Protein AF-A0A950Y588-F1 (afdb_monomer)

pLDDT: mean 84.83, std 19.08, range [35.62, 98.56]

Nearest PDB structures (foldseek):
  8ekg-assembly6_F  TM=8.809E-01  e=8.446E-11  Piscinibacter sakaiensis
  6fat-assembly2_B  TM=8.366E-01  e=5.764E-11  Fusarium oxysporum
  6g21-assembly2_B  TM=8.722E-01  e=2.832E-10  Aspergillus oryzae RIB40
  3wmt-assembly1_A  TM=8.159E-01  e=9.496E-10  Aspergillus oryzae RIB40
  3wmt-assembly1_B  TM=8.417E-01  e=3.393E-09  Aspergillus oryzae RIB40

Solvent-accessible surface area (backbone atoms only — not comparable to full-atom values): 9053 Å² total; per-residue (Å²): 111,67,65,51,49,73,73,66,43,74,44,81,45,74,43,22,69,47,18,84,84,63,58,45,64,60,58,53,53,50,53,51,50,48,17,64,77,55,71,32,59,77,55,30,61,77,32,43,43,44,30,61,27,68,42,4,23,73,92,37,37,86,77,20,29,19,52,55,50,88,72,41,80,70,77,53,32,43,60,64,58,44,49,48,36,27,68,78,66,69,43,71,68,80,50,48,46,16,38,16,63,41,88,87,77,54,41,77,70,31,34,35,51,26,14,49,64,86,27,38,58,40,72,76,88,53,78,57,83,49,39,33,86,29,45,44,73,38,63,81,76,80,54,68,68,89,63,94,84,62,92,63,83,62,77,83,80,130

Secondary structure (DSSP, 8-state):
-HHHHHTT--EEEEEETT-SSS-HHHHHHHHHHHHHHHTSHHHHTTTEEEEEETT--SSS-SSS-BTT-TT-SS-TT-HHHHHHHHHHH----S-EEEEEE-TTT--EEEEEEEPBTT-EEEE-S-S-TTSGGGEEEE---SS----TT----PPPP-

Structure (mmCIF, N/CA/C/O backbone):
data_AF-A0A950Y588-F1
#
_entry.id   AF-A0A950Y588-F1
#
loop_
_atom_site.group_PDB
_atom_site.id
_atom_site.type_symbol
_atom_site.label_atom_id
_atom_site.label_alt_id
_atom_site.label_comp_id
_atom_site.label_asym_id
_atom_site.label_entity_id
_atom_site.label_seq_id
_atom_site.pdbx_PDB_ins_code
_atom_site.Cartn_x
_atom_site.Cartn_y
_atom_site.Cartn_z
_atom_site.occupancy
_atom_site.B_iso_or_equiv
_atom_site.auth_seq_id
_atom_site.auth_comp_id
_atom_site.auth_asym_id
_atom_site.auth_atom_id
_atom_site.pdbx_PDB_model_num
ATOM 1 N N . MET A 1 1 ? -4.310 3.715 18.745 1.00 94.12 1 MET A N 1
ATOM 2 C CA . MET A 1 1 ? -4.904 4.195 17.473 1.00 94.12 1 MET A CA 1
ATOM 3 C C . MET A 1 1 ? -6.307 4.803 17.622 1.00 94.12 1 MET A C 1
ATOM 5 O O . MET A 1 1 ? -6.783 5.400 16.664 1.00 94.12 1 MET A O 1
ATOM 9 N N . SER A 1 2 ? -6.963 4.733 18.794 1.00 96.62 2 SER A N 1
ATOM 10 C CA . SER A 1 2 ? -8.309 5.305 18.993 1.00 96.62 2 SER A CA 1
ATOM 11 C C . SER A 1 2 ? -8.383 6.821 18.812 1.00 96.62 2 SER A C 1
ATOM 13 O O . SER A 1 2 ? -9.265 7.279 18.095 1.00 96.62 2 SER A O 1
ATOM 15 N N . GLN A 1 3 ? -7.446 7.584 19.391 1.00 98.06 3 GLN A N 1
ATOM 16 C CA . GLN A 1 3 ? -7.399 9.045 19.226 1.00 98.06 3 GLN A CA 1
ATOM 17 C C . GLN A 1 3 ? -7.137 9.438 17.766 1.00 98.06 3 GLN A C 1
ATOM 19 O O . GLN A 1 3 ? -7.900 10.209 17.201 1.00 98.06 3 GLN A O 1
ATOM 24 N N . PHE A 1 4 ? -6.139 8.825 17.116 1.00 98.31 4 PHE A N 1
ATOM 25 C CA . PHE A 1 4 ? -5.854 9.047 15.691 1.00 98.31 4 PHE A CA 1
ATOM 26 C C . PHE A 1 4 ? -7.094 8.844 14.806 1.00 98.31 4 PHE A C 1
ATOM 28 O O . PHE A 1 4 ? -7.438 9.716 14.012 1.00 98.31 4 PHE A O 1
ATOM 35 N N . ARG A 1 5 ? -7.824 7.734 15.003 1.00 97.06 5 ARG A N 1
ATOM 36 C CA . ARG A 1 5 ? -9.106 7.493 14.323 1.00 97.06 5 ARG A CA 1
ATOM 37 C C . ARG A 1 5 ? -10.155 8.553 14.682 1.00 97.06 5 ARG A C 1
ATOM 39 O O . ARG A 1 5 ? -10.881 8.996 13.799 1.00 97.06 5 ARG A O 1
ATOM 46 N N . GLY A 1 6 ? -10.258 8.924 15.960 1.00 97.44 6 GLY A N 1
ATOM 47 C CA . GLY A 1 6 ? -11.211 9.917 16.471 1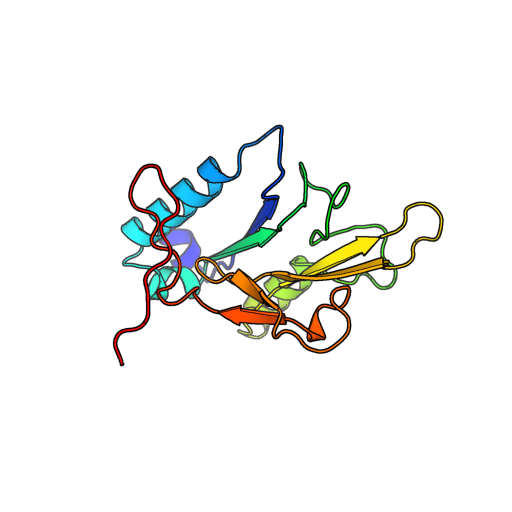.00 97.44 6 GLY A CA 1
ATOM 48 C C . GLY A 1 6 ? -11.025 11.310 15.866 1.00 97.44 6 GLY A C 1
ATOM 49 O O . GLY A 1 6 ? -12.010 11.992 15.616 1.00 97.44 6 GLY A O 1
ATOM 50 N N . HIS A 1 7 ? -9.789 11.680 15.528 1.00 98.12 7 HIS A N 1
ATOM 51 C CA . HIS A 1 7 ? -9.461 12.914 14.806 1.00 98.12 7 HIS A CA 1
ATOM 52 C C . HIS A 1 7 ? -9.565 12.783 13.276 1.00 98.12 7 HIS A C 1
ATOM 54 O O . HIS A 1 7 ? -9.104 13.654 12.547 1.00 98.12 7 HIS A O 1
ATOM 60 N N . GLY A 1 8 ? -10.146 11.693 12.763 1.00 97.00 8 GLY A N 1
ATOM 61 C CA . GLY A 1 8 ? -10.323 11.477 11.325 1.00 97.00 8 GLY A CA 1
ATOM 62 C C . GLY A 1 8 ? -9.063 11.022 10.581 1.00 97.00 8 GLY A C 1
ATOM 63 O O . GLY A 1 8 ? -9.113 10.881 9.359 1.00 97.00 8 GLY A O 1
ATOM 64 N N . GLY A 1 9 ? -7.967 10.737 11.290 1.00 98.12 9 GLY A N 1
ATOM 65 C CA . GLY A 1 9 ? -6.687 10.352 10.700 1.00 98.12 9 GLY A CA 1
ATOM 66 C C . GLY A 1 9 ? -6.786 9.102 9.827 1.00 98.12 9 GLY A C 1
ATOM 67 O O . GLY A 1 9 ? -7.483 8.145 10.176 1.00 98.12 9 GLY A O 1
ATOM 68 N N . LYS A 1 10 ? -6.076 9.114 8.692 1.00 98.38 10 LYS A N 1
ATOM 69 C CA . LYS A 1 10 ? -5.954 8.000 7.741 1.00 98.38 10 LYS A CA 1
ATOM 70 C C . LYS A 1 10 ? -4.492 7.608 7.587 1.00 98.38 10 LYS A C 1
ATOM 72 O O . LYS A 1 10 ? -3.636 8.480 7.484 1.00 98.38 10 LYS A O 1
ATOM 77 N N . ILE A 1 11 ? -4.204 6.310 7.576 1.00 97.88 11 ILE A N 1
ATOM 78 C CA . ILE A 1 11 ? -2.847 5.795 7.399 1.00 97.88 11 ILE A CA 1
ATOM 79 C C . ILE A 1 11 ? -2.823 4.633 6.407 1.00 97.88 11 ILE A C 1
ATOM 81 O O . ILE A 1 11 ? -3.575 3.662 6.519 1.00 97.88 11 ILE A O 1
ATOM 85 N N . ILE A 1 12 ? -1.915 4.738 5.443 1.00 97.38 12 ILE A N 1
ATOM 86 C CA . ILE A 1 12 ? -1.487 3.634 4.592 1.00 97.38 12 ILE A CA 1
ATOM 87 C C . ILE A 1 12 ? -0.140 3.165 5.127 1.00 97.38 12 ILE A C 1
ATOM 89 O O . ILE A 1 12 ? 0.793 3.952 5.260 1.00 97.38 12 ILE A O 1
ATOM 93 N N . ILE A 1 13 ? -0.052 1.880 5.445 1.00 96.94 13 ILE A N 1
ATOM 94 C CA . ILE A 1 13 ? 1.188 1.206 5.815 1.00 96.94 13 ILE A CA 1
ATOM 95 C C . ILE A 1 13 ? 1.537 0.298 4.646 1.00 96.94 13 ILE A C 1
ATOM 97 O O . ILE A 1 13 ? 0.681 -0.458 4.189 1.00 96.94 13 ILE A O 1
ATOM 101 N N . TRP A 1 14 ? 2.778 0.328 4.176 1.00 95.31 14 TRP A N 1
ATOM 102 C CA . TRP A 1 14 ? 3.263 -0.683 3.247 1.00 95.31 14 TRP A CA 1
ATOM 103 C C . TRP A 1 14 ? 4.589 -1.267 3.724 1.00 95.31 14 TRP A C 1
ATOM 105 O O . TRP A 1 14 ? 5.312 -0.623 4.481 1.00 95.31 14 TRP A O 1
ATOM 115 N N . HIS A 1 15 ? 4.873 -2.508 3.336 1.00 95.6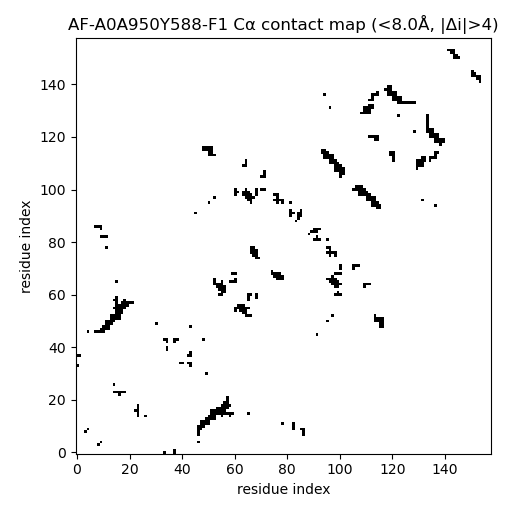2 15 HIS A N 1
ATOM 116 C CA . HIS A 1 15 ? 6.135 -3.169 3.665 1.00 95.62 15 HIS A CA 1
ATOM 117 C C . HIS A 1 15 ? 6.541 -4.138 2.550 1.00 95.62 15 HIS A C 1
ATOM 119 O O . HIS A 1 15 ? 5.699 -4.877 2.028 1.00 95.62 15 HIS A O 1
ATOM 125 N N . GLY A 1 16 ? 7.825 -4.144 2.191 1.00 94.56 16 GLY A N 1
ATOM 126 C CA . GLY A 1 16 ? 8.402 -5.120 1.269 1.00 94.56 16 GLY A CA 1
ATOM 127 C C . GLY A 1 16 ? 8.499 -6.521 1.875 1.00 94.56 16 GLY A C 1
ATOM 128 O O . GLY A 1 16 ? 9.037 -6.715 2.959 1.00 94.56 16 GLY A O 1
ATOM 129 N N . LEU A 1 17 ? 7.990 -7.538 1.181 1.00 94.06 17 LEU A N 1
ATOM 130 C CA . LEU A 1 17 ? 8.083 -8.922 1.663 1.00 94.06 17 LEU A CA 1
ATOM 131 C C . LEU A 1 17 ? 9.490 -9.518 1.530 1.00 94.06 17 LEU A C 1
ATOM 133 O O . LEU A 1 17 ? 9.753 -10.559 2.124 1.00 94.06 17 LEU A O 1
ATOM 137 N N . ALA A 1 18 ? 10.368 -8.874 0.760 1.00 93.25 18 ALA A N 1
ATOM 138 C CA . ALA A 1 18 ? 11.774 -9.235 0.627 1.00 93.25 18 ALA A CA 1
ATOM 139 C C . ALA A 1 18 ? 12.694 -8.266 1.393 1.00 93.25 18 ALA A C 1
ATOM 141 O O . ALA A 1 18 ? 13.886 -8.212 1.096 1.00 93.25 18 ALA A O 1
ATOM 142 N N . ASP A 1 19 ? 12.160 -7.486 2.345 1.00 93.75 19 ASP A N 1
ATOM 143 C CA . ASP A 1 19 ? 12.977 -6.632 3.210 1.00 93.75 19 ASP A CA 1
ATOM 144 C C . ASP A 1 19 ? 13.898 -7.498 4.080 1.00 93.75 19 ASP A C 1
ATOM 146 O O . ASP A 1 19 ? 13.464 -8.294 4.917 1.00 93.75 19 ASP A O 1
ATOM 150 N N . GLN A 1 20 ? 15.191 -7.352 3.818 1.00 92.69 20 GLN A N 1
ATOM 151 C CA . GLN A 1 20 ? 16.274 -8.086 4.448 1.00 92.69 20 GLN A CA 1
ATOM 152 C C . GLN A 1 20 ? 16.833 -7.396 5.701 1.00 92.69 20 GLN A C 1
ATOM 154 O O . GLN A 1 20 ? 17.644 -7.998 6.400 1.00 92.69 20 GLN A O 1
ATOM 159 N N . LEU A 1 21 ? 16.444 -6.144 5.967 1.00 94.06 21 LEU A N 1
ATOM 160 C CA . LEU A 1 21 ? 16.934 -5.334 7.087 1.00 94.06 21 LEU A CA 1
ATOM 161 C C . LEU A 1 21 ? 15.890 -5.215 8.199 1.00 94.06 21 LEU A C 1
ATOM 163 O O . LEU A 1 21 ? 16.214 -5.374 9.374 1.00 94.06 21 LEU A O 1
ATOM 167 N N . ILE A 1 22 ? 14.633 -4.956 7.836 1.00 95.38 22 ILE A N 1
ATOM 168 C CA . ILE A 1 22 ? 13.501 -4.885 8.759 1.00 95.38 22 ILE A CA 1
ATOM 169 C C . ILE A 1 22 ? 12.495 -5.943 8.334 1.00 95.38 22 ILE A C 1
ATOM 171 O O . ILE A 1 22 ? 11.797 -5.791 7.343 1.00 95.38 22 ILE A O 1
ATOM 175 N N . PHE A 1 23 ? 12.395 -7.038 9.085 1.00 95.62 23 PHE A N 1
ATOM 176 C CA . PHE A 1 23 ? 11.547 -8.138 8.638 1.00 95.62 23 PHE A CA 1
ATOM 177 C C . PHE A 1 23 ? 10.048 -7.777 8.663 1.00 95.62 23 PHE A C 1
ATOM 179 O O . PHE A 1 23 ? 9.530 -7.312 9.690 1.00 95.62 23 PHE A O 1
ATOM 186 N N . PRO A 1 24 ? 9.294 -8.095 7.590 1.00 96.31 24 PRO A N 1
ATOM 187 C CA . PRO A 1 24 ? 7.898 -7.681 7.423 1.00 96.31 24 PRO A CA 1
ATOM 188 C C . PRO A 1 24 ? 6.956 -8.265 8.485 1.00 96.31 24 PRO A C 1
ATOM 190 O O . PRO A 1 24 ? 5.900 -7.692 8.769 1.00 96.31 24 PRO A O 1
ATOM 193 N N . GLN A 1 25 ? 7.340 -9.377 9.127 1.00 97.31 25 GLN A N 1
ATOM 194 C CA . GLN A 1 25 ? 6.553 -9.998 10.193 1.00 97.31 25 GLN A CA 1
ATOM 195 C C . GLN A 1 25 ? 6.305 -9.036 11.366 1.00 97.31 25 GLN A C 1
ATOM 197 O O . GLN A 1 25 ? 5.239 -9.084 11.979 1.00 97.31 25 GLN A O 1
ATOM 202 N N . GLY A 1 26 ? 7.238 -8.120 11.651 1.00 98.12 26 GLY A N 1
ATOM 203 C CA . GLY A 1 26 ? 7.056 -7.091 12.677 1.00 98.12 26 GLY A CA 1
ATOM 204 C C . GLY A 1 26 ? 5.877 -6.165 12.367 1.00 98.12 26 GLY A C 1
ATOM 205 O O . GLY A 1 26 ? 5.016 -5.945 13.224 1.00 98.12 26 GLY A O 1
ATOM 206 N N . THR A 1 27 ? 5.786 -5.684 11.124 1.00 98.25 27 THR A N 1
ATOM 207 C CA . THR A 1 27 ? 4.681 -4.832 10.659 1.00 98.25 27 THR A CA 1
ATOM 208 C C . THR A 1 27 ? 3.360 -5.591 10.588 1.00 98.25 27 THR A C 1
ATOM 210 O O . THR A 1 27 ? 2.336 -5.055 11.014 1.00 98.25 27 THR A O 1
ATOM 213 N N . ILE A 1 28 ? 3.370 -6.847 10.129 1.00 98.25 28 ILE A N 1
ATOM 214 C CA . ILE A 1 28 ? 2.173 -7.705 10.114 1.00 98.25 28 ILE A CA 1
ATOM 215 C C . ILE A 1 28 ? 1.644 -7.893 11.541 1.00 98.25 28 ILE A C 1
ATOM 217 O O . ILE A 1 28 ? 0.470 -7.625 11.804 1.00 98.25 28 ILE A O 1
ATOM 221 N N . ASN A 1 29 ? 2.515 -8.262 12.483 1.00 98.44 29 ASN A N 1
ATOM 222 C CA . ASN A 1 29 ? 2.152 -8.447 13.888 1.00 98.44 29 ASN A CA 1
ATOM 223 C C . ASN A 1 29 ? 1.634 -7.145 14.518 1.00 98.44 29 ASN A C 1
ATOM 225 O O . ASN A 1 29 ? 0.663 -7.163 15.274 1.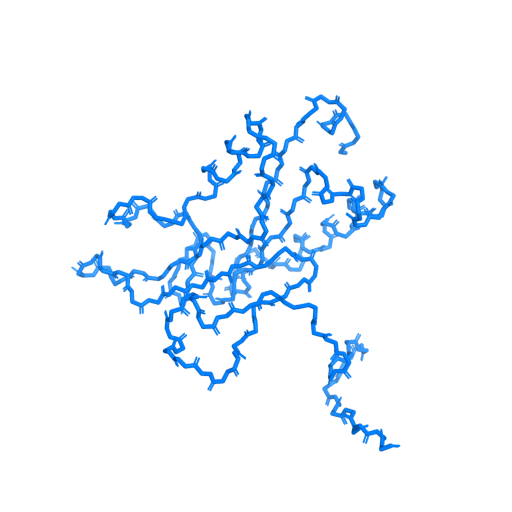00 98.44 29 ASN A O 1
ATOM 229 N N . TYR A 1 30 ? 2.254 -6.002 14.210 1.00 98.44 30 TYR A N 1
ATOM 230 C CA . TYR A 1 30 ? 1.765 -4.698 14.657 1.00 98.44 30 TYR A CA 1
ATOM 231 C C . TYR A 1 30 ? 0.347 -4.425 14.147 1.00 98.44 30 TYR A C 1
ATOM 233 O O . TYR A 1 30 ? -0.536 -4.094 14.940 1.00 98.44 30 TYR A O 1
ATOM 241 N N . TYR A 1 31 ? 0.102 -4.613 12.849 1.00 98.50 31 TYR A N 1
ATOM 242 C CA . TYR A 1 31 ? -1.205 -4.362 12.251 1.00 98.50 31 TYR A CA 1
ATOM 243 C C . TYR A 1 31 ? -2.287 -5.288 12.825 1.00 98.50 31 TYR A C 1
ATOM 245 O O . TYR A 1 31 ? -3.381 -4.827 13.147 1.00 98.50 31 TYR A O 1
ATOM 253 N N . GLN A 1 32 ? -1.972 -6.565 13.057 1.00 98.25 32 GLN A N 1
ATOM 254 C CA . GLN A 1 32 ? -2.871 -7.508 13.731 1.00 98.25 32 GLN A CA 1
ATOM 255 C C . GLN A 1 32 ? -3.198 -7.078 15.170 1.00 98.25 32 GLN A C 1
ATOM 257 O O . GLN A 1 32 ? -4.361 -7.120 15.572 1.00 98.25 32 GLN A O 1
ATOM 262 N N . ARG A 1 33 ? -2.214 -6.588 15.939 1.00 98.56 33 ARG A N 1
ATOM 263 C CA . ARG A 1 33 ? -2.460 -6.030 17.283 1.00 98.56 33 ARG A CA 1
ATOM 264 C C . ARG A 1 33 ? -3.341 -4.782 17.236 1.00 98.56 33 ARG A C 1
ATOM 266 O O . ARG A 1 33 ? -4.216 -4.630 18.084 1.00 98.56 33 ARG A O 1
ATOM 273 N N . VAL A 1 34 ? -3.162 -3.914 16.237 1.00 98.31 34 VAL A N 1
ATOM 274 C CA . VAL A 1 34 ? -4.059 -2.768 16.017 1.00 98.31 34 VAL A CA 1
ATOM 275 C C . VAL A 1 34 ? -5.476 -3.249 15.708 1.00 98.31 34 VAL A C 1
ATOM 277 O O . VAL A 1 34 ? -6.416 -2.732 16.299 1.00 98.31 34 VAL A O 1
ATOM 280 N N . GLN A 1 35 ? -5.656 -4.256 14.848 1.00 98.38 35 GLN A N 1
ATOM 281 C CA . GLN A 1 35 ? -6.974 -4.853 14.604 1.00 98.38 35 GLN A CA 1
ATOM 282 C C . GLN A 1 35 ? -7.616 -5.375 15.889 1.00 98.38 35 GLN A C 1
ATOM 284 O O . GLN A 1 35 ? -8.758 -5.017 16.171 1.00 98.38 35 GLN A O 1
ATOM 289 N N . ALA A 1 36 ? -6.887 -6.149 16.694 1.00 98.19 36 ALA A N 1
ATOM 290 C CA . ALA A 1 36 ? -7.394 -6.660 17.965 1.00 98.19 36 ALA A CA 1
ATOM 291 C C . ALA A 1 36 ? -7.831 -5.520 18.905 1.00 98.19 36 ALA A C 1
ATOM 293 O O . ALA A 1 36 ? -8.950 -5.532 19.411 1.00 98.19 36 ALA A O 1
ATOM 294 N N . ALA A 1 37 ? -7.000 -4.485 19.059 1.00 98.12 37 ALA A N 1
ATOM 295 C CA . ALA A 1 37 ? -7.285 -3.346 19.934 1.00 98.12 37 ALA A CA 1
ATOM 296 C C . ALA A 1 37 ? -8.418 -2.430 19.428 1.00 98.12 37 ALA A C 1
ATOM 298 O O . ALA A 1 37 ? -9.057 -1.740 20.220 1.00 98.12 37 ALA A O 1
ATOM 299 N N . MET A 1 38 ? -8.672 -2.394 18.117 1.00 97.94 38 MET A N 1
ATOM 300 C CA . MET A 1 38 ? -9.654 -1.493 17.498 1.00 97.94 38 MET A CA 1
ATOM 301 C C . MET A 1 38 ? -11.013 -2.153 17.224 1.00 97.94 38 MET A C 1
ATOM 303 O O . MET A 1 38 ? -11.920 -1.491 16.712 1.00 97.94 38 MET A O 1
ATOM 307 N N . GLY A 1 39 ? -11.185 -3.425 17.595 1.00 96.81 39 GLY A N 1
ATOM 308 C CA . GLY A 1 39 ? -12.433 -4.173 17.416 1.00 96.81 39 GLY A CA 1
ATOM 309 C C . GLY A 1 39 ? -12.561 -4.851 16.051 1.00 96.81 39 GLY A C 1
ATOM 310 O O . GLY A 1 39 ? -13.660 -4.921 15.504 1.00 96.81 39 GLY A O 1
ATOM 311 N N . GLY A 1 40 ? -11.445 -5.329 15.503 1.00 97.25 40 GLY A N 1
ATOM 312 C CA . GLY A 1 40 ? -11.374 -6.154 14.300 1.00 97.25 40 GLY A CA 1
ATOM 313 C C . GLY A 1 40 ? -11.061 -5.393 13.012 1.00 97.25 40 GLY A C 1
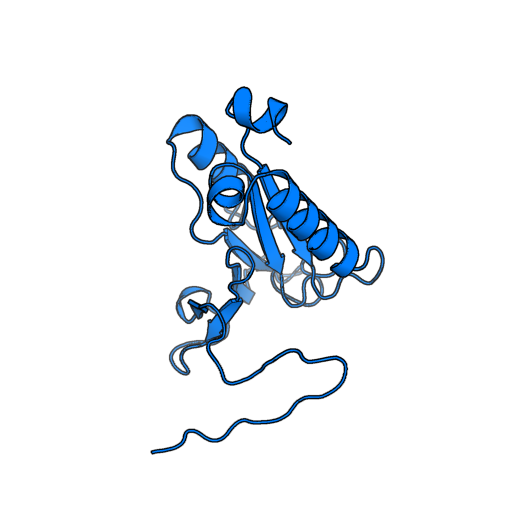ATOM 314 O O . GLY A 1 40 ? -11.036 -4.161 12.963 1.00 97.25 40 GLY A O 1
ATOM 315 N N . LEU A 1 41 ? -10.842 -6.166 11.943 1.00 94.88 41 LEU A N 1
ATOM 316 C CA . LEU A 1 41 ? -10.430 -5.671 10.627 1.00 94.88 41 LEU A CA 1
ATOM 317 C C . LEU A 1 41 ? -11.366 -4.589 10.079 1.00 94.88 41 LEU A C 1
ATOM 319 O O . LEU A 1 41 ? -10.894 -3.532 9.689 1.00 94.88 41 LEU A O 1
ATOM 323 N N . ALA A 1 42 ? -12.686 -4.792 10.140 1.00 94.56 42 ALA A N 1
ATOM 324 C CA . ALA A 1 42 ? -13.655 -3.830 9.605 1.00 94.56 42 ALA A CA 1
ATOM 325 C C . ALA A 1 42 ? -13.531 -2.432 10.243 1.00 94.56 42 ALA A C 1
ATOM 327 O O . ALA A 1 42 ? -13.638 -1.414 9.558 1.00 94.56 42 ALA A O 1
ATOM 328 N N . ARG A 1 43 ? -13.267 -2.362 11.556 1.00 96.19 43 ARG A N 1
ATOM 329 C CA . ARG A 1 43 ? -13.048 -1.084 12.248 1.00 96.19 43 ARG A CA 1
ATOM 330 C C . ARG A 1 43 ? -11.694 -0.481 11.906 1.00 96.19 43 ARG A C 1
ATOM 332 O O . ARG A 1 43 ? -11.609 0.739 11.769 1.00 96.19 43 ARG A O 1
ATOM 339 N N . THR A 1 44 ? -10.660 -1.300 11.759 1.00 97.75 44 THR A N 1
ATOM 340 C CA . THR A 1 44 ? -9.320 -0.840 11.381 1.00 97.75 44 THR A CA 1
ATOM 341 C C . THR A 1 44 ? -9.268 -0.334 9.943 1.00 97.75 44 THR A C 1
ATOM 343 O O . THR A 1 44 ? -8.802 0.780 9.729 1.00 97.75 44 THR A O 1
ATOM 346 N N . ASP A 1 45 ? -9.862 -1.045 8.984 1.00 95.94 45 ASP A N 1
ATOM 347 C CA . ASP A 1 45 ? -9.867 -0.706 7.549 1.00 95.94 45 ASP A CA 1
ATOM 348 C C . ASP A 1 45 ? -10.542 0.630 7.218 1.00 95.94 45 ASP A C 1
ATOM 350 O O . ASP A 1 45 ? -10.331 1.190 6.136 1.00 95.94 45 ASP A O 1
ATOM 354 N N . SER A 1 46 ? -11.336 1.164 8.152 1.00 96.50 46 SER A N 1
ATOM 355 C CA . SER A 1 46 ? -11.944 2.495 8.053 1.00 96.50 46 SER A CA 1
ATOM 356 C C . SER A 1 46 ? -10.934 3.646 8.178 1.00 96.50 46 SER A C 1
ATOM 358 O O . SER A 1 46 ? -11.240 4.785 7.800 1.00 96.50 46 SER A O 1
ATOM 360 N N . PHE A 1 47 ? -9.733 3.381 8.708 1.00 98.19 47 PHE A N 1
ATOM 361 C CA . PHE A 1 47 ? -8.720 4.411 8.963 1.00 98.19 47 PHE A CA 1
ATOM 362 C C . PHE A 1 47 ? -7.260 3.958 8.791 1.00 98.19 47 PHE A C 1
ATOM 364 O O . PHE A 1 47 ? -6.391 4.810 8.645 1.00 98.19 47 PHE A O 1
ATOM 371 N N . ALA A 1 48 ? -6.969 2.657 8.804 1.00 98.31 48 ALA A N 1
ATOM 372 C CA . ALA A 1 48 ? -5.629 2.105 8.648 1.00 98.31 48 ALA A CA 1
ATOM 373 C C . ALA A 1 48 ? -5.646 0.883 7.722 1.00 98.31 48 ALA A C 1
ATOM 375 O O . ALA A 1 48 ? -6.327 -0.102 8.008 1.00 98.31 48 ALA A O 1
ATOM 376 N N . ARG A 1 49 ? -4.864 0.917 6.640 1.00 98.25 49 ARG A N 1
ATOM 377 C CA . ARG A 1 49 ? -4.722 -0.198 5.687 1.00 98.25 49 ARG A CA 1
ATOM 378 C C . ARG A 1 49 ? -3.258 -0.594 5.540 1.00 98.25 49 ARG A C 1
ATOM 380 O O . ARG A 1 49 ? -2.405 0.277 5.395 1.00 98.25 49 ARG A O 1
ATOM 387 N N . LEU A 1 50 ? -2.987 -1.898 5.583 1.00 98.12 50 LEU A N 1
ATOM 388 C CA . LEU A 1 50 ? -1.664 -2.478 5.339 1.00 98.12 50 LEU A CA 1
ATOM 389 C C . LEU A 1 50 ? -1.605 -3.077 3.929 1.00 98.12 50 LEU A C 1
ATOM 391 O O . LEU A 1 50 ? -2.476 -3.863 3.571 1.00 98.12 50 LEU A O 1
ATOM 395 N N . PHE A 1 51 ? -0.553 -2.770 3.177 1.00 97.50 51 PHE A N 1
ATOM 396 C CA . PHE A 1 51 ? -0.270 -3.317 1.852 1.00 97.50 51 PHE A CA 1
ATOM 397 C C . PHE A 1 51 ? 1.103 -3.992 1.849 1.00 97.50 51 PHE A C 1
ATOM 399 O O . PHE A 1 51 ? 2.103 -3.405 2.249 1.00 97.50 51 PHE A O 1
ATOM 406 N N . LEU A 1 52 ? 1.175 -5.243 1.407 1.00 96.19 52 LEU A N 1
ATOM 407 C CA . LEU A 1 52 ? 2.431 -5.994 1.375 1.00 96.19 52 LEU A CA 1
ATOM 408 C C . LEU A 1 52 ? 2.914 -6.095 -0.068 1.00 96.19 52 LEU A C 1
ATOM 410 O O . LEU A 1 52 ? 2.148 -6.519 -0.930 1.00 96.19 52 LEU A O 1
ATOM 414 N N . ALA A 1 53 ? 4.161 -5.698 -0.323 1.00 94.06 53 ALA A N 1
ATOM 415 C CA . ALA A 1 53 ? 4.757 -5.645 -1.655 1.00 94.06 53 ALA A CA 1
ATOM 416 C C . ALA A 1 53 ? 5.643 -6.881 -1.903 1.00 94.06 53 ALA A C 1
ATOM 418 O O . ALA A 1 53 ? 6.734 -6.972 -1.331 1.00 94.06 53 ALA A O 1
ATOM 419 N N . PRO A 1 54 ? 5.214 -7.861 -2.725 1.00 90.75 54 PRO A N 1
ATOM 420 C CA . PRO A 1 54 ? 6.036 -9.027 -3.035 1.00 90.75 54 PRO A CA 1
ATOM 421 C C . PRO A 1 54 ? 7.293 -8.627 -3.813 1.00 90.75 54 PRO A C 1
ATOM 423 O O . PRO A 1 54 ? 7.203 -7.938 -4.824 1.00 90.75 54 PRO A O 1
ATOM 426 N N . GLY A 1 55 ? 8.463 -9.075 -3.355 1.00 87.44 55 GLY A N 1
ATOM 427 C CA . GLY A 1 55 ? 9.743 -8.815 -4.025 1.00 87.44 55 GLY A CA 1
ATOM 428 C C . GLY A 1 55 ? 10.337 -7.422 -3.791 1.00 87.44 55 GLY A C 1
ATOM 429 O O . GLY A 1 55 ? 11.502 -7.217 -4.115 1.00 87.44 55 GLY A O 1
ATOM 430 N N . ALA A 1 56 ? 9.600 -6.481 -3.190 1.00 89.44 56 ALA A N 1
ATOM 431 C CA . ALA A 1 56 ? 10.190 -5.228 -2.726 1.00 89.44 56 ALA A CA 1
ATOM 432 C C . ALA A 1 56 ? 11.118 -5.498 -1.529 1.00 89.44 56 ALA A C 1
ATOM 434 O O . ALA A 1 56 ? 10.746 -6.225 -0.601 1.00 89.44 56 ALA A O 1
ATOM 435 N N . GLN A 1 57 ? 12.315 -4.919 -1.585 1.00 88.81 57 GLN A N 1
ATOM 436 C CA . GLN A 1 57 ? 13.332 -4.981 -0.534 1.00 88.81 57 GLN A CA 1
ATOM 437 C C . GLN A 1 57 ? 13.170 -3.789 0.418 1.00 88.81 57 GLN A C 1
ATOM 439 O O . GLN A 1 57 ? 12.140 -3.108 0.390 1.00 88.81 57 GLN A O 1
ATOM 444 N N . HIS A 1 58 ? 14.179 -3.522 1.249 1.00 89.75 58 HIS A N 1
ATOM 445 C CA . HIS A 1 58 ? 14.169 -2.376 2.150 1.00 89.75 58 HIS A CA 1
ATOM 446 C C . HIS A 1 58 ? 13.910 -1.058 1.402 1.00 89.75 58 HIS A C 1
ATOM 448 O O . HIS A 1 58 ? 14.751 -0.586 0.637 1.00 89.75 58 HIS A O 1
ATOM 454 N N . CYS A 1 59 ? 12.716 -0.495 1.609 1.00 80.38 59 CYS A N 1
ATOM 455 C CA . CYS A 1 59 ? 12.216 0.760 1.033 1.00 80.38 59 CYS A CA 1
ATOM 456 C C . CYS A 1 59 ? 12.171 0.868 -0.509 1.00 80.38 59 CYS A C 1
ATOM 458 O O . CYS A 1 59 ? 11.711 1.894 -1.008 1.00 80.38 59 CYS A O 1
ATOM 460 N N . ALA A 1 60 ? 12.608 -0.137 -1.280 1.00 72.25 60 ALA A N 1
ATOM 461 C CA . ALA A 1 60 ? 12.858 0.020 -2.717 1.00 72.25 60 ALA A CA 1
ATOM 462 C C . ALA A 1 60 ? 12.476 -1.193 -3.586 1.00 72.25 60 ALA A C 1
ATOM 464 O O . ALA A 1 60 ? 12.370 -2.334 -3.130 1.00 72.25 60 ALA A O 1
ATOM 465 N N . SER A 1 61 ? 12.330 -0.927 -4.890 1.00 64.75 61 SER A N 1
ATOM 466 C CA . SER A 1 61 ? 11.895 -1.872 -5.928 1.00 64.75 61 SER A CA 1
ATOM 467 C C . SER A 1 61 ? 13.006 -2.763 -6.511 1.00 64.75 61 SER A C 1
ATOM 469 O O . SER A 1 61 ? 12.892 -3.222 -7.646 1.00 64.75 61 SER A O 1
ATOM 471 N N . ALA A 1 62 ? 14.117 -2.968 -5.798 1.00 66.38 62 ALA A N 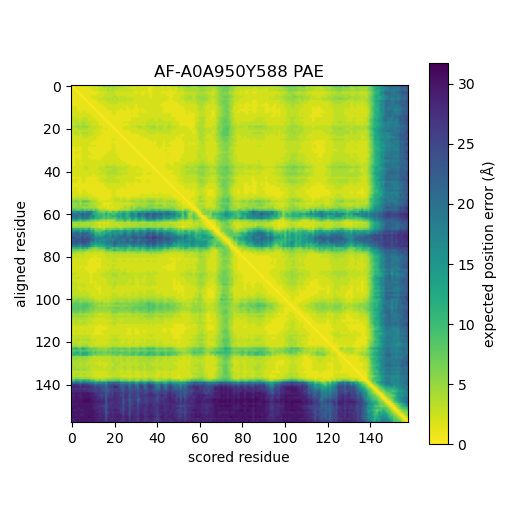1
ATOM 472 C CA . ALA A 1 62 ? 15.333 -3.544 -6.385 1.00 66.38 62 ALA A CA 1
ATOM 473 C C . ALA A 1 62 ? 15.142 -4.964 -6.965 1.00 66.38 62 ALA A C 1
ATOM 475 O O . ALA A 1 62 ? 15.681 -5.257 -8.030 1.00 66.38 62 ALA A O 1
ATOM 476 N N . ALA A 1 63 ? 14.324 -5.820 -6.341 1.00 74.38 63 ALA A N 1
ATOM 477 C CA . ALA A 1 63 ? 14.012 -7.155 -6.873 1.00 74.38 63 ALA A CA 1
ATOM 478 C C . ALA A 1 63 ? 12.589 -7.283 -7.456 1.00 74.38 63 ALA A C 1
ATOM 480 O O . ALA A 1 63 ? 12.346 -8.149 -8.298 1.00 74.38 63 ALA A O 1
ATOM 481 N N . GLY A 1 64 ? 11.657 -6.407 -7.077 1.00 84.38 64 GLY A N 1
ATOM 482 C CA . GLY A 1 64 ? 10.265 -6.455 -7.522 1.00 84.38 64 GLY A CA 1
ATOM 483 C C . GLY A 1 64 ? 9.539 -5.117 -7.363 1.00 84.38 64 GLY A C 1
ATOM 484 O O . GLY A 1 64 ? 10.102 -4.182 -6.797 1.00 84.38 64 GLY A O 1
ATOM 485 N N . PRO A 1 65 ? 8.295 -5.003 -7.858 1.00 88.88 65 PRO A N 1
ATOM 486 C CA . PRO A 1 65 ? 7.550 -3.748 -7.829 1.00 88.88 65 PRO A CA 1
ATOM 487 C C . PRO A 1 65 ? 7.340 -3.199 -6.411 1.00 88.88 65 PRO A C 1
ATOM 489 O O . PRO A 1 65 ? 6.892 -3.928 -5.524 1.00 88.88 65 PRO A O 1
ATOM 492 N N . ALA A 1 66 ? 7.589 -1.903 -6.213 1.00 89.75 66 ALA A N 1
ATOM 493 C CA . ALA A 1 66 ? 7.333 -1.198 -4.955 1.00 89.75 66 ALA A CA 1
ATOM 494 C C . ALA A 1 66 ? 6.473 0.062 -5.185 1.00 89.75 66 ALA A C 1
ATOM 496 O O . ALA A 1 66 ? 6.509 0.638 -6.275 1.00 89.75 66 ALA A O 1
ATOM 497 N N . PRO A 1 67 ? 5.675 0.502 -4.196 1.00 88.38 67 PRO A N 1
ATOM 498 C CA . PRO A 1 67 ? 5.057 1.822 -4.225 1.00 88.38 67 PRO A CA 1
ATOM 499 C C . PRO A 1 67 ? 6.101 2.918 -3.998 1.00 88.38 67 PRO A C 1
ATOM 501 O O . PRO A 1 67 ? 7.157 2.672 -3.419 1.00 88.38 67 PRO A O 1
ATOM 504 N N . GLY A 1 68 ? 5.781 4.154 -4.370 1.00 78.94 68 GLY A N 1
ATOM 505 C CA . GLY A 1 68 ? 6.575 5.311 -3.966 1.00 78.94 68 GLY A CA 1
ATOM 506 C C . GLY A 1 68 ? 7.914 5.447 -4.693 1.00 78.94 68 GLY A C 1
ATOM 507 O O . GLY A 1 68 ? 8.755 6.208 -4.231 1.00 78.94 68 GLY A O 1
ATOM 508 N N . THR A 1 69 ? 8.134 4.742 -5.809 1.00 67.38 69 THR A N 1
ATOM 509 C CA . THR A 1 69 ? 9.397 4.805 -6.559 1.00 67.38 69 THR A CA 1
ATOM 510 C C . THR A 1 69 ? 9.603 6.212 -7.145 1.00 67.38 69 THR A C 1
ATOM 512 O O . THR A 1 69 ? 8.866 6.589 -8.060 1.00 67.38 69 THR A O 1
ATOM 515 N N . PRO A 1 70 ? 10.589 6.993 -6.662 1.00 55.50 70 PRO A N 1
ATOM 516 C CA . PRO A 1 70 ? 10.716 8.423 -6.971 1.00 55.50 70 PRO A CA 1
ATOM 517 C C . PRO A 1 70 ? 11.193 8.712 -8.401 1.00 55.50 70 PRO A C 1
ATOM 519 O O . PRO A 1 70 ? 11.204 9.864 -8.820 1.00 55.50 70 PRO A O 1
ATOM 522 N N . TYR A 1 71 ? 11.586 7.679 -9.148 1.00 53.75 71 TYR A N 1
ATOM 523 C CA . TYR A 1 71 ? 12.172 7.823 -10.478 1.00 53.75 71 TYR A CA 1
ATOM 524 C C . TYR A 1 71 ? 11.148 7.728 -11.620 1.00 53.75 71 TYR A C 1
ATOM 526 O O . TYR A 1 71 ? 11.436 8.189 -12.719 1.00 53.75 71 TYR A O 1
ATOM 534 N N . ALA A 1 72 ? 9.928 7.224 -11.391 1.00 51.75 72 ALA A N 1
ATOM 535 C CA . ALA A 1 72 ? 8.924 7.166 -12.456 1.00 51.75 72 ALA A CA 1
ATOM 536 C C . ALA A 1 72 ? 8.384 8.570 -12.753 1.00 51.75 72 ALA A C 1
ATOM 538 O O . ALA A 1 72 ? 7.820 9.214 -11.868 1.00 51.75 72 ALA A O 1
ATOM 539 N N . TYR A 1 73 ? 8.510 9.013 -14.006 1.00 41.00 73 TYR A N 1
ATOM 540 C CA . TYR A 1 73 ? 7.735 10.130 -14.538 1.00 41.00 73 TYR A CA 1
ATOM 541 C C . TYR A 1 73 ? 6.685 9.610 -15.544 1.00 41.00 73 TYR A C 1
ATOM 543 O O . TYR A 1 73 ? 7.054 8.883 -16.467 1.00 41.00 73 TYR A O 1
ATOM 551 N N . PRO A 1 74 ? 5.392 9.969 -15.399 1.00 51.03 74 PRO A N 1
ATOM 552 C CA . PRO A 1 74 ? 4.839 10.735 -14.282 1.00 51.03 74 PRO A CA 1
ATOM 553 C C . PRO A 1 74 ? 4.988 9.962 -12.966 1.00 51.03 74 PRO A C 1
ATOM 555 O O . PRO A 1 74 ? 5.207 8.750 -13.003 1.00 51.03 74 PRO A O 1
ATOM 558 N N . ALA A 1 75 ? 4.884 10.662 -11.828 1.00 58.41 75 ALA A N 1
ATOM 559 C CA . ALA A 1 75 ? 4.941 10.089 -10.479 1.00 58.41 75 ALA A CA 1
ATOM 560 C C . ALA A 1 75 ? 3.786 9.093 -10.270 1.00 58.41 75 ALA A C 1
ATOM 562 O O . ALA A 1 75 ? 2.759 9.381 -9.657 1.00 58.41 75 ALA A O 1
ATOM 563 N N . THR A 1 76 ? 3.923 7.922 -10.875 1.00 61.78 76 THR A N 1
ATOM 564 C CA . THR A 1 76 ? 2.985 6.815 -10.801 1.00 61.78 76 THR A CA 1
ATOM 565 C C . THR A 1 76 ? 3.246 6.050 -9.509 1.00 61.78 76 THR A C 1
ATOM 567 O O . THR A 1 76 ? 4.331 6.120 -8.935 1.00 61.78 76 THR A O 1
ATOM 570 N N . ALA A 1 77 ? 2.231 5.338 -9.016 1.00 75.56 77 ALA A N 1
ATOM 571 C CA . ALA A 1 77 ? 2.361 4.490 -7.830 1.00 75.56 77 ALA A CA 1
ATOM 572 C C . ALA A 1 77 ? 2.727 5.226 -6.526 1.00 75.56 77 ALA A C 1
ATOM 574 O O . ALA A 1 77 ? 3.354 4.630 -5.658 1.00 75.56 77 ALA A O 1
ATOM 575 N N . MET A 1 78 ? 2.340 6.496 -6.360 1.00 84.44 78 MET A N 1
ATOM 576 C CA . MET A 1 78 ? 2.554 7.269 -5.128 1.00 84.44 78 MET A CA 1
ATOM 577 C C . MET A 1 78 ? 1.439 7.014 -4.098 1.00 84.44 78 MET A C 1
ATOM 579 O O . MET A 1 78 ? 0.352 7.576 -4.257 1.00 84.44 78 MET A O 1
ATOM 583 N N . PRO A 1 79 ? 1.692 6.301 -2.979 1.00 88.00 79 PRO A N 1
ATOM 584 C CA . PRO A 1 79 ? 0.674 6.107 -1.940 1.00 88.00 79 PRO A CA 1
ATOM 585 C C . PRO A 1 79 ? 0.236 7.416 -1.280 1.00 88.00 79 PRO A C 1
ATOM 587 O O . PRO A 1 79 ? -0.818 7.473 -0.655 1.00 88.00 79 PRO A O 1
ATOM 590 N N . LEU A 1 80 ? 1.033 8.483 -1.412 1.00 90.69 80 LEU A N 1
ATOM 591 C CA . LEU A 1 80 ? 0.669 9.805 -0.918 1.00 90.69 80 LEU A CA 1
ATOM 592 C C . LEU A 1 80 ? -0.642 10.295 -1.545 1.00 90.69 80 LEU A C 1
ATOM 594 O O . LEU A 1 80 ? -1.510 10.771 -0.818 1.00 90.69 80 LEU A O 1
ATOM 598 N N . GLN A 1 81 ? -0.826 10.120 -2.858 1.00 90.50 81 GLN A N 1
ATOM 599 C CA . GLN A 1 81 ? -2.068 10.523 -3.521 1.00 90.50 81 GLN A CA 1
ATOM 600 C C . GLN A 1 81 ? -3.261 9.689 -3.035 1.00 90.50 81 GLN A C 1
ATOM 602 O O . GLN A 1 81 ? -4.363 10.218 -2.893 1.00 90.50 81 GLN A O 1
ATOM 607 N N . ASP A 1 82 ? -3.044 8.409 -2.724 1.00 93.62 82 ASP A N 1
ATOM 608 C CA . ASP A 1 82 ? -4.074 7.547 -2.142 1.00 93.62 82 ASP A CA 1
ATOM 609 C C . ASP A 1 82 ? -4.490 8.027 -0.742 1.00 93.62 82 ASP A C 1
ATOM 611 O O . ASP A 1 82 ? -5.680 8.044 -0.424 1.00 93.62 82 ASP A O 1
ATOM 615 N N . VAL A 1 83 ? -3.540 8.478 0.090 1.00 95.25 83 VAL A N 1
ATOM 616 C CA . VAL A 1 83 ? -3.850 9.088 1.396 1.00 95.25 83 VAL A CA 1
ATOM 617 C C . VAL A 1 83 ? -4.594 10.412 1.222 1.00 95.25 83 VAL A C 1
ATOM 619 O O . VAL A 1 83 ? -5.600 10.615 1.901 1.00 95.25 83 VAL A O 1
ATOM 622 N N . VAL A 1 84 ? -4.159 11.282 0.303 1.00 95.50 84 VAL A N 1
ATOM 623 C CA . VAL A 1 84 ? -4.839 12.555 -0.013 1.00 95.50 84 VAL A CA 1
ATOM 624 C C . VAL A 1 84 ? -6.290 12.296 -0.416 1.00 95.50 84 VAL A C 1
ATOM 626 O O . VAL A 1 84 ? -7.211 12.842 0.187 1.00 95.50 84 VAL A O 1
ATOM 629 N N . ASN A 1 85 ? -6.523 11.378 -1.357 1.00 95.88 85 ASN A N 1
ATOM 630 C CA . ASN A 1 85 ? -7.870 11.001 -1.788 1.00 95.88 85 ASN A CA 1
ATOM 631 C C . ASN A 1 85 ? -8.700 10.406 -0.639 1.00 95.88 85 ASN A C 1
ATOM 633 O O . ASN A 1 85 ? -9.900 10.676 -0.524 1.00 95.88 85 ASN A O 1
ATOM 637 N N . TRP A 1 86 ? -8.082 9.621 0.243 1.00 97.62 86 TRP A N 1
ATOM 638 C CA . TRP A 1 86 ? -8.780 9.053 1.390 1.00 97.62 86 TRP A CA 1
ATOM 639 C C . TRP A 1 86 ? -9.206 10.127 2.396 1.00 97.62 86 TRP A C 1
ATOM 641 O O . TRP A 1 86 ? -10.343 10.095 2.875 1.00 97.62 86 TRP A O 1
ATOM 651 N N . VAL A 1 87 ? -8.331 11.085 2.695 1.00 97.88 87 VAL A N 1
ATOM 652 C CA . VAL A 1 87 ? -8.600 12.171 3.644 1.00 97.88 87 VAL A CA 1
ATOM 653 C C . VAL A 1 87 ? -9.605 13.167 3.067 1.00 97.88 87 VAL A C 1
ATOM 655 O O . VAL A 1 87 ? -10.624 13.443 3.697 1.00 97.88 87 VAL A O 1
ATOM 658 N N . GLU A 1 88 ? -9.359 13.672 1.861 1.00 97.50 88 GLU A N 1
ATOM 659 C CA . GLU A 1 88 ? -10.097 14.809 1.300 1.00 97.50 88 GLU A CA 1
ATOM 660 C C . GLU A 1 88 ? -11.376 14.394 0.574 1.00 97.50 88 GLU A C 1
ATOM 662 O O . GLU A 1 88 ? -12.368 15.120 0.584 1.00 97.50 88 GLU A O 1
ATOM 667 N N . ARG A 1 89 ? -11.381 13.209 -0.047 1.00 97.69 89 ARG A N 1
ATOM 668 C CA . ARG A 1 89 ? -12.493 12.737 -0.892 1.00 97.69 89 ARG A CA 1
ATOM 669 C C . ARG A 1 89 ? -13.230 11.546 -0.303 1.00 97.69 89 ARG A C 1
ATOM 671 O O . ARG A 1 89 ? -14.159 11.036 -0.924 1.00 97.69 89 ARG A O 1
ATOM 678 N N . ARG A 1 90 ? -12.824 11.082 0.886 1.00 96.88 90 ARG A N 1
ATOM 679 C CA . ARG A 1 90 ? -13.346 9.867 1.536 1.00 96.88 90 ARG A CA 1
ATOM 680 C C . ARG A 1 90 ? -13.201 8.614 0.661 1.00 96.88 90 ARG A C 1
ATOM 682 O O . ARG A 1 90 ? -13.953 7.654 0.818 1.00 96.88 90 ARG A O 1
ATOM 689 N N . GLN A 1 91 ? -12.217 8.604 -0.238 1.00 96.69 91 GLN A N 1
ATOM 690 C CA . GLN A 1 91 ? -11.957 7.506 -1.167 1.00 96.69 91 GLN A CA 1
ATOM 691 C C . GLN A 1 91 ? -10.811 6.645 -0.642 1.00 96.69 91 GLN A C 1
ATOM 693 O O . GLN A 1 91 ? -9.643 6.899 -0.912 1.00 96.69 91 GLN A O 1
ATOM 698 N N . ALA A 1 92 ? -11.151 5.636 0.157 1.00 96.25 92 ALA A N 1
ATOM 699 C CA . ALA A 1 92 ? -10.162 4.707 0.685 1.00 96.25 92 ALA A CA 1
ATOM 700 C C . ALA A 1 92 ? -9.657 3.760 -0.426 1.00 96.25 92 ALA A C 1
ATOM 702 O O . ALA A 1 92 ? -10.487 3.125 -1.085 1.00 96.25 92 ALA A O 1
ATOM 703 N N . PRO A 1 93 ? -8.336 3.585 -0.613 1.00 95.56 93 PRO A N 1
ATOM 704 C CA . PRO A 1 93 ? -7.788 2.826 -1.740 1.00 95.56 93 PRO A CA 1
ATOM 705 C C . PRO A 1 93 ? -8.117 1.334 -1.636 1.00 95.56 93 PRO A C 1
ATOM 707 O O . PRO A 1 93 ? -7.709 0.672 -0.677 1.00 95.56 93 PRO A O 1
ATOM 710 N N . SER A 1 94 ? -8.847 0.785 -2.609 1.00 95.44 94 SER A N 1
ATOM 711 C CA . SER A 1 94 ? -9.114 -0.664 -2.714 1.00 95.44 94 SER A CA 1
ATOM 712 C C . SER A 1 94 ? -7.858 -1.472 -3.056 1.00 95.44 94 SER A C 1
ATOM 714 O O . SER A 1 94 ? -7.790 -2.661 -2.762 1.00 95.44 94 SER A O 1
ATOM 716 N N . SER A 1 95 ? -6.858 -0.812 -3.630 1.00 95.69 95 SER A N 1
ATOM 717 C CA . SER A 1 95 ? -5.497 -1.287 -3.860 1.00 95.69 95 SER A CA 1
ATOM 718 C C . SER A 1 95 ? -4.581 -0.079 -4.036 1.00 95.69 95 SER A C 1
ATOM 720 O O . SER A 1 95 ? -5.071 0.989 -4.399 1.00 95.69 95 SER A O 1
ATOM 722 N N . ILE A 1 96 ? -3.274 -0.255 -3.864 1.00 94.50 96 ILE A N 1
ATOM 723 C CA . ILE A 1 96 ? -2.275 0.745 -4.277 1.00 94.50 96 ILE A CA 1
ATOM 724 C C . ILE A 1 96 ? -1.411 0.174 -5.398 1.00 94.50 96 ILE A C 1
ATOM 726 O O . ILE A 1 96 ? -1.190 -1.036 -5.458 1.00 94.50 96 ILE A O 1
ATOM 730 N N . LEU A 1 97 ? -0.940 1.020 -6.308 1.00 93.25 97 LEU A N 1
ATOM 731 C CA . LEU A 1 97 ? -0.055 0.584 -7.386 1.00 93.25 97 LEU A CA 1
ATOM 732 C C . LEU A 1 97 ? 1.384 0.458 -6.862 1.00 93.25 97 LEU A C 1
ATOM 734 O O . LEU A 1 97 ? 1.835 1.264 -6.053 1.00 93.25 97 LEU A O 1
ATOM 738 N N . ALA A 1 98 ? 2.100 -0.547 -7.348 1.00 91.81 98 ALA A N 1
ATOM 739 C CA . ALA A 1 98 ? 3.532 -0.729 -7.183 1.00 91.81 98 ALA A CA 1
ATOM 740 C C . ALA A 1 98 ? 4.161 -0.953 -8.561 1.00 91.81 98 ALA A C 1
ATOM 742 O O . ALA A 1 98 ? 3.587 -1.660 -9.395 1.00 91.81 98 ALA A O 1
ATOM 743 N N . VAL A 1 99 ? 5.333 -0.371 -8.804 1.00 90.56 99 VAL A N 1
ATOM 744 C CA . VAL A 1 99 ? 6.051 -0.495 -10.080 1.00 90.56 99 VAL A CA 1
ATOM 745 C C . VAL A 1 99 ? 7.509 -0.877 -9.863 1.00 90.56 99 VAL A C 1
ATOM 747 O O . VAL A 1 99 ? 8.092 -0.621 -8.810 1.00 90.56 99 VAL A O 1
ATOM 750 N N . LYS A 1 100 ? 8.091 -1.522 -10.869 1.00 88.38 100 LYS A N 1
ATOM 751 C CA . LYS A 1 100 ? 9.529 -1.732 -11.006 1.00 88.38 100 LYS A CA 1
ATOM 752 C C . LYS A 1 100 ? 10.001 -0.932 -12.206 1.00 88.38 100 LYS A C 1
ATOM 754 O O . LYS A 1 100 ? 9.388 -0.998 -13.271 1.00 88.38 100 LYS A O 1
ATOM 759 N N . ILE A 1 101 ? 11.072 -0.180 -12.013 1.00 84.19 101 ILE A N 1
ATOM 760 C CA . ILE A 1 101 ? 11.635 0.712 -13.021 1.00 84.19 101 ILE A CA 1
ATOM 761 C C . ILE A 1 101 ? 13.009 0.180 -13.398 1.00 84.19 101 ILE A C 1
ATOM 763 O O . ILE A 1 101 ? 13.778 -0.221 -12.524 1.00 84.19 101 ILE A O 1
ATOM 767 N N . ASP A 1 102 ? 13.302 0.163 -14.691 1.00 85.44 102 ASP A N 1
ATOM 768 C CA . ASP A 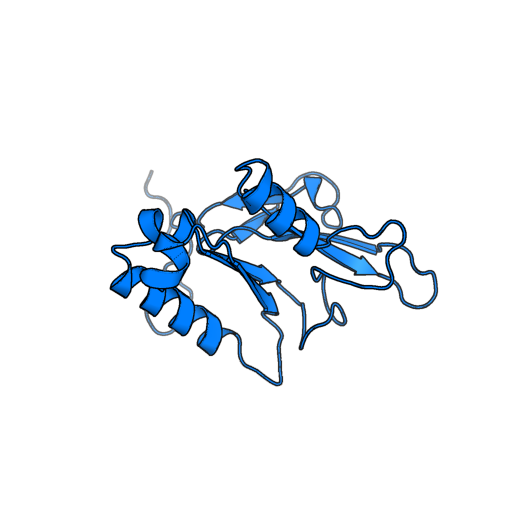1 102 ? 14.664 -0.030 -15.169 1.00 85.44 102 ASP A CA 1
ATOM 769 C C . ASP A 1 102 ? 15.487 1.237 -14.867 1.00 85.44 102 ASP A C 1
ATOM 771 O O . ASP A 1 102 ? 15.159 2.307 -15.383 1.00 85.44 102 ASP A O 1
ATOM 775 N N . PRO A 1 103 ? 16.546 1.154 -14.044 1.00 80.19 103 PRO A N 1
ATOM 776 C CA . PRO A 1 103 ? 17.327 2.322 -13.647 1.00 80.19 103 PRO A CA 1
ATOM 777 C C . PRO A 1 103 ? 18.101 2.974 -14.802 1.00 80.19 103 PRO A C 1
ATOM 779 O O . PRO A 1 103 ? 18.510 4.124 -14.668 1.00 80.19 103 PRO A O 1
ATOM 782 N N . GLN A 1 104 ? 18.327 2.270 -15.915 1.00 85.50 104 GLN A N 1
ATOM 783 C CA . GLN A 1 104 ? 19.055 2.802 -17.071 1.00 85.50 104 GLN A CA 1
ATOM 784 C C . GLN A 1 104 ? 18.133 3.587 -18.001 1.00 85.50 104 GLN A C 1
ATOM 786 O O . GLN A 1 104 ? 18.497 4.654 -18.489 1.00 85.50 104 GLN A O 1
ATOM 791 N N . THR A 1 105 ? 16.938 3.051 -18.254 1.00 86.75 105 THR A N 1
ATOM 792 C CA . THR A 1 105 ? 15.980 3.622 -19.215 1.00 86.75 105 THR A CA 1
ATOM 793 C C . THR A 1 105 ? 14.893 4.463 -18.555 1.00 86.75 105 THR A C 1
ATOM 795 O O . THR A 1 105 ? 14.192 5.211 -19.231 1.00 86.75 105 THR A O 1
ATOM 798 N N . ASN A 1 106 ? 14.748 4.353 -17.234 1.00 81.38 106 ASN A N 1
ATOM 799 C CA . ASN A 1 106 ? 13.686 4.952 -16.435 1.00 81.38 106 ASN A CA 1
ATOM 800 C C . ASN A 1 106 ? 12.261 4.529 -16.852 1.00 81.38 106 ASN A C 1
ATOM 802 O O . ASN A 1 106 ? 11.279 5.223 -16.582 1.00 81.38 106 ASN A O 1
ATOM 806 N N . VAL A 1 107 ? 12.136 3.374 -17.513 1.00 85.69 107 VAL A N 1
ATOM 807 C CA . VAL A 1 107 ? 10.859 2.816 -17.971 1.00 85.69 107 VAL A CA 1
ATOM 808 C C . VAL A 1 107 ? 10.315 1.824 -16.945 1.00 85.69 107 VAL A C 1
ATOM 810 O O . VAL A 1 107 ? 11.055 1.029 -16.362 1.00 85.69 107 VAL A O 1
ATOM 813 N N . VAL A 1 108 ? 8.995 1.837 -16.738 1.00 87.81 108 VAL A N 1
ATOM 814 C CA . VAL A 1 108 ? 8.302 0.818 -15.938 1.00 87.81 108 VAL A CA 1
ATOM 815 C C . VAL A 1 108 ? 8.370 -0.529 -16.662 1.00 87.81 108 VAL A C 1
ATOM 817 O O . VAL A 1 108 ? 7.804 -0.691 -17.740 1.00 87.81 108 VAL A O 1
ATOM 820 N N . THR A 1 109 ? 9.035 -1.507 -16.051 1.00 90.06 109 THR A N 1
ATOM 821 C CA . THR A 1 109 ? 9.197 -2.868 -16.593 1.00 90.06 109 THR A CA 1
ATOM 822 C C . THR A 1 109 ? 8.170 -3.847 -16.037 1.00 90.06 109 THR A C 1
ATOM 824 O O . THR A 1 109 ? 7.767 -4.787 -16.723 1.00 90.06 109 THR A O 1
ATOM 827 N N . GLU A 1 110 ? 7.700 -3.614 -14.811 1.00 91.25 110 GLU A N 1
ATOM 828 C CA . GLU A 1 110 ? 6.663 -4.416 -14.166 1.00 91.25 110 GLU A CA 1
ATOM 829 C C . GLU A 1 110 ? 5.741 -3.524 -13.326 1.00 91.25 110 GLU A C 1
ATOM 831 O O . GLU A 1 110 ? 6.178 -2.555 -12.704 1.00 91.25 110 GLU A O 1
ATOM 836 N N . SER A 1 111 ? 4.460 -3.881 -13.252 1.00 91.69 111 SER A N 1
ATOM 837 C CA . SER A 1 111 ? 3.477 -3.233 -12.382 1.00 91.69 111 SER A CA 1
ATOM 838 C C . SER A 1 111 ? 2.601 -4.254 -11.655 1.00 91.69 111 SER A C 1
ATOM 840 O O . SER A 1 111 ? 2.264 -5.324 -12.173 1.00 91.69 111 SER A O 1
ATOM 842 N N . ARG A 1 112 ? 2.225 -3.938 -10.416 1.00 92.75 112 ARG A N 1
ATOM 843 C CA . ARG A 1 112 ? 1.397 -4.778 -9.539 1.00 92.75 112 ARG A CA 1
ATOM 844 C C . ARG A 1 112 ? 0.415 -3.920 -8.766 1.00 92.75 112 ARG A C 1
ATOM 846 O O . ARG A 1 112 ? 0.793 -2.876 -8.247 1.00 92.75 112 ARG A O 1
ATOM 853 N N . ILE A 1 113 ? -0.822 -4.389 -8.630 1.00 94.50 113 ILE A N 1
ATOM 854 C CA . ILE A 1 113 ? -1.674 -3.908 -7.541 1.00 94.50 113 ILE A CA 1
ATOM 855 C C . ILE A 1 113 ? -1.204 -4.554 -6.236 1.00 94.50 113 ILE A C 1
ATOM 857 O O . ILE A 1 113 ? -0.904 -5.749 -6.203 1.00 94.50 113 ILE A O 1
ATOM 861 N N . LEU A 1 114 ? -1.148 -3.783 -5.158 1.00 95.56 114 LEU A N 1
ATOM 862 C CA . LEU A 1 114 ? -1.028 -4.293 -3.801 1.00 95.56 114 LEU A CA 1
ATOM 863 C C . LEU A 1 114 ? -2.398 -4.241 -3.146 1.00 95.56 114 LEU A C 1
ATOM 865 O O . LEU A 1 114 ? -3.093 -3.226 -3.205 1.00 95.56 114 LEU A O 1
ATOM 869 N N . CYS A 1 115 ? -2.771 -5.342 -2.511 1.00 97.25 115 CYS A N 1
ATOM 870 C CA . CYS A 1 115 ? -4.088 -5.516 -1.920 1.00 97.25 115 CYS A CA 1
ATOM 871 C C . CYS A 1 115 ? -4.063 -5.229 -0.417 1.00 97.25 115 CYS A C 1
ATOM 873 O O . CYS A 1 115 ? -3.031 -5.456 0.224 1.00 97.25 115 CYS A O 1
ATOM 875 N N . PRO A 1 116 ? -5.176 -4.740 0.154 1.00 97.06 116 PRO A N 1
ATOM 876 C CA . PRO A 1 116 ? -5.276 -4.525 1.586 1.00 97.06 116 PRO A CA 1
ATOM 877 C C . PRO A 1 116 ? -5.192 -5.874 2.305 1.00 97.06 116 PRO A C 1
ATOM 879 O O . PRO A 1 116 ? -5.959 -6.797 2.032 1.00 97.06 116 PRO A O 1
ATOM 882 N N . TYR A 1 117 ? -4.252 -6.002 3.235 1.00 96.62 117 TYR A N 1
ATOM 883 C CA . TYR A 1 117 ? -4.087 -7.193 4.058 1.00 96.62 117 TYR A CA 1
ATOM 884 C C . TYR A 1 117 ? -5.415 -7.560 4.754 1.00 96.62 117 TYR A C 1
ATOM 886 O O . TYR A 1 117 ? -6.053 -6.682 5.334 1.00 96.62 117 TYR A O 1
ATOM 894 N N . PRO A 1 118 ? -5.833 -8.843 4.768 1.00 95.50 118 PRO A N 1
ATOM 895 C CA . PRO A 1 118 ? -5.068 -10.045 4.412 1.00 95.50 118 PRO A CA 1
ATOM 896 C C . PRO A 1 118 ? -5.214 -10.497 2.949 1.00 95.50 118 PRO A C 1
ATOM 898 O O . PRO A 1 118 ? -4.916 -11.648 2.625 1.00 95.50 118 PRO A O 1
ATOM 901 N N . GLU A 1 119 ? -5.721 -9.648 2.062 1.00 96.00 119 GLU A N 1
ATOM 902 C CA . GLU A 1 119 ? -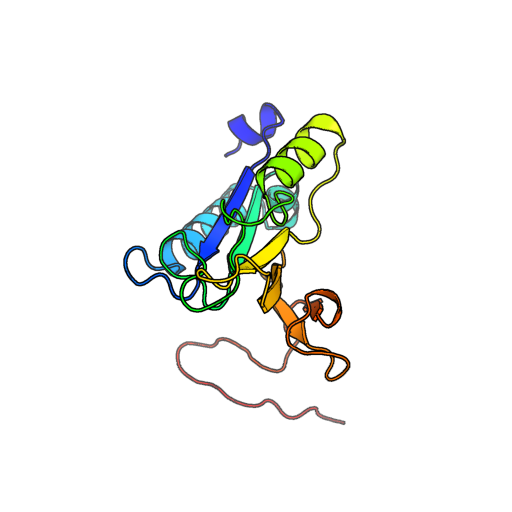5.826 -9.975 0.643 1.00 96.00 119 GLU A CA 1
ATOM 903 C C . GLU A 1 119 ? -4.468 -9.931 -0.048 1.00 96.00 119 GLU A C 1
ATOM 905 O O . GLU A 1 119 ? -3.539 -9.238 0.363 1.00 96.00 119 GLU A O 1
ATOM 910 N N . THR A 1 120 ? -4.367 -10.683 -1.138 1.00 94.38 120 THR A N 1
ATOM 911 C CA . THR A 1 120 ? -3.179 -10.726 -1.990 1.00 94.38 120 THR A CA 1
ATOM 912 C C . THR A 1 120 ? -3.590 -10.537 -3.441 1.00 94.38 120 THR A C 1
ATOM 914 O O . THR A 1 120 ? -4.700 -10.920 -3.819 1.00 94.38 120 THR A O 1
ATOM 917 N N . ALA A 1 121 ? -2.691 -9.988 -4.255 1.00 94.69 121 ALA A N 1
ATOM 918 C CA . ALA A 1 121 ? -2.887 -9.920 -5.695 1.00 94.69 121 ALA A CA 1
ATOM 919 C C . ALA A 1 121 ? -2.790 -11.328 -6.296 1.00 94.69 121 ALA A C 1
ATOM 921 O O . ALA A 1 121 ? -1.793 -12.028 -6.115 1.00 94.69 121 ALA A O 1
ATOM 922 N N . VAL A 1 122 ? -3.831 -11.751 -7.008 1.00 94.38 122 VAL A N 1
ATOM 923 C CA . VAL A 1 122 ? -3.906 -13.060 -7.659 1.00 94.38 122 VAL A CA 1
ATOM 924 C C . VAL A 1 122 ? -3.960 -12.856 -9.165 1.00 94.38 122 VAL A C 1
ATOM 926 O O . VAL A 1 122 ? -4.869 -12.193 -9.663 1.00 94.38 122 VAL A O 1
ATOM 929 N N . PHE A 1 123 ? -2.984 -13.437 -9.865 1.00 93.06 123 PHE A N 1
ATOM 930 C CA . PHE A 1 123 ? -2.977 -13.519 -11.323 1.00 93.06 123 PHE A CA 1
ATOM 931 C C . PHE A 1 123 ? -4.104 -14.442 -11.778 1.00 93.06 123 PHE A C 1
ATOM 933 O O . PHE A 1 123 ? -4.283 -15.533 -11.228 1.00 93.06 123 PHE A O 1
ATOM 940 N N . ASP A 1 124 ? -4.871 -14.016 -12.771 1.00 81.44 124 ASP A N 1
ATOM 941 C CA . ASP A 1 124 ? -6.031 -14.767 -13.244 1.00 81.44 124 ASP A CA 1
ATOM 942 C C . ASP A 1 124 ? -5.710 -15.818 -14.315 1.00 81.44 124 ASP A C 1
ATOM 944 O O . ASP A 1 124 ? -6.606 -16.542 -14.753 1.00 81.44 124 ASP A O 1
ATOM 948 N N . GLY A 1 125 ? -4.432 -15.930 -14.690 1.00 89.31 125 GLY A N 1
ATOM 949 C CA . GLY A 1 125 ? -3.952 -16.841 -15.723 1.00 89.31 125 GLY A CA 1
ATOM 950 C C . GLY A 1 125 ? -4.033 -16.265 -17.137 1.00 89.31 125 GLY A C 1
ATOM 951 O O . GLY A 1 125 ? -3.720 -16.982 -18.085 1.00 89.31 125 GLY A O 1
ATOM 952 N N . ARG A 1 126 ? -4.468 -15.011 -17.305 1.00 90.00 126 ARG A N 1
ATOM 953 C CA . ARG A 1 126 ? -4.667 -14.350 -18.596 1.00 90.00 126 ARG A CA 1
ATOM 954 C C . ARG A 1 126 ? -3.927 -13.013 -18.639 1.00 90.00 126 ARG A C 1
ATOM 956 O O . ARG A 1 126 ? -3.671 -12.377 -17.625 1.00 90.00 126 ARG A O 1
ATOM 963 N N . GLY A 1 127 ? -3.599 -12.573 -19.851 1.00 91.69 127 GLY A N 1
ATOM 964 C CA . GLY A 1 127 ? -2.906 -11.303 -20.064 1.00 91.69 127 GLY A CA 1
ATOM 965 C C . GLY A 1 127 ? -1.416 -11.351 -19.725 1.00 91.69 127 GLY A C 1
ATOM 966 O O . GLY A 1 127 ? -0.832 -12.408 -19.486 1.00 91.69 127 GLY A O 1
ATOM 967 N N . ASN A 1 128 ? -0.783 -10.179 -19.759 1.00 94.62 128 ASN A N 1
ATOM 968 C CA . ASN A 1 128 ? 0.646 -10.055 -19.508 1.00 94.62 128 ASN A CA 1
ATOM 969 C C . ASN A 1 128 ? 0.900 -10.107 -17.993 1.00 94.62 128 ASN A C 1
ATOM 971 O O . ASN A 1 128 ? 0.421 -9.218 -17.276 1.00 94.62 128 ASN A O 1
ATOM 975 N N . PRO A 1 129 ? 1.666 -11.089 -17.484 1.00 93.75 129 PRO A N 1
ATOM 976 C CA . PRO A 1 129 ? 1.968 -11.157 -16.071 1.00 93.75 129 PRO A CA 1
ATOM 977 C C . PRO A 1 129 ? 2.766 -9.949 -15.608 1.00 93.75 129 PRO A C 1
ATOM 979 O O . PRO A 1 129 ? 2.760 -9.723 -14.426 1.00 93.75 129 PRO A O 1
ATOM 982 N N . ASN A 1 130 ? 3.397 -9.120 -16.436 1.00 93.25 130 ASN A N 1
ATOM 983 C CA . ASN A 1 130 ? 4.113 -7.919 -15.978 1.00 93.25 130 ASN A CA 1
ATOM 984 C C . ASN A 1 130 ? 3.204 -6.695 -15.766 1.00 93.25 130 ASN A C 1
ATOM 986 O O . ASN A 1 130 ? 3.680 -5.648 -15.331 1.00 93.25 130 ASN A O 1
ATOM 990 N N . LEU A 1 131 ? 1.899 -6.808 -16.036 1.00 93.56 131 LEU A N 1
ATOM 991 C CA . LEU A 1 131 ? 0.948 -5.702 -15.913 1.00 93.56 131 LEU A CA 1
ATOM 992 C C . LEU A 1 131 ? 0.028 -5.862 -14.702 1.00 93.56 131 LEU A C 1
ATOM 994 O O . LEU A 1 131 ? -0.492 -6.946 -14.440 1.00 93.56 131 LEU A O 1
ATOM 998 N N . SER A 1 132 ? -0.217 -4.758 -13.995 1.00 92.62 132 SER A N 1
ATOM 999 C CA . SER A 1 132 ? -1.097 -4.703 -12.823 1.00 92.62 132 SER A CA 1
ATOM 1000 C C . SER A 1 132 ? -2.546 -5.073 -13.149 1.00 92.62 132 SER A C 1
ATOM 1002 O O . SER A 1 132 ? -3.235 -5.629 -12.298 1.00 92.62 132 SER A O 1
ATOM 1004 N N . THR A 1 133 ? -2.983 -4.832 -14.387 1.00 93.81 133 THR A N 1
ATOM 1005 C CA . THR A 1 133 ? -4.331 -5.133 -14.893 1.00 93.81 133 THR A CA 1
ATOM 1006 C C . THR A 1 133 ? -4.646 -6.625 -14.971 1.00 93.81 133 THR A C 1
ATOM 1008 O O . THR A 1 133 ? -5.817 -6.990 -15.007 1.00 93.81 133 THR A O 1
ATOM 1011 N N . SER A 1 134 ? -3.633 -7.493 -14.942 1.00 95.31 134 SER A N 1
ATOM 1012 C CA . SER A 1 134 ? -3.809 -8.951 -14.966 1.00 95.31 134 SER A CA 1
ATOM 1013 C C . SER A 1 134 ? -4.051 -9.562 -13.574 1.00 95.31 134 SER A C 1
ATOM 1015 O O . SER A 1 134 ? -4.047 -10.783 -13.401 1.00 95.31 134 SER A O 1
ATOM 1017 N N . TYR A 1 135 ? -4.208 -8.723 -12.546 1.00 94.81 135 TYR A N 1
ATOM 1018 C CA . TYR A 1 135 ? -4.318 -9.137 -11.150 1.00 94.81 135 TYR A CA 1
ATOM 1019 C C . TYR A 1 135 ? -5.607 -8.620 -10.524 1.00 94.81 135 TYR A C 1
ATOM 1021 O O . TYR A 1 135 ? -6.078 -7.526 -10.822 1.00 94.81 135 TYR A O 1
ATOM 1029 N N . ARG A 1 136 ? -6.146 -9.394 -9.580 1.00 95.19 136 ARG A N 1
ATOM 1030 C CA . ARG A 1 136 ? -7.251 -8.974 -8.709 1.00 95.19 136 ARG A CA 1
ATOM 1031 C C . ARG A 1 136 ? -6.936 -9.251 -7.251 1.00 95.19 136 ARG A C 1
ATOM 1033 O O . ARG A 1 136 ? -6.250 -10.226 -6.936 1.00 95.19 136 ARG A O 1
ATOM 1040 N N . CYS A 1 137 ? -7.478 -8.426 -6.365 1.00 95.81 137 CYS A N 1
ATOM 1041 C CA . CYS A 1 137 ? -7.416 -8.702 -4.940 1.00 95.81 137 CYS A CA 1
ATOM 1042 C C . CYS A 1 137 ? -8.346 -9.856 -4.581 1.00 95.81 137 CYS A C 1
ATOM 1044 O O . CYS A 1 137 ? -9.499 -9.919 -5.003 1.00 95.81 137 CYS A O 1
ATOM 1046 N N . SER A 1 138 ? -7.799 -10.818 -3.847 1.00 94.25 138 SER A N 1
ATOM 1047 C CA . SER A 1 138 ? -8.554 -11.933 -3.302 1.00 94.25 138 SER A CA 1
ATOM 1048 C C . SER A 1 138 ? -7.934 -12.330 -1.978 1.00 94.25 138 SER A C 1
ATOM 1050 O O . SER A 1 138 ? -6.716 -12.511 -1.867 1.00 94.25 138 SER A O 1
ATOM 1052 N N . ARG A 1 139 ? -8.781 -12.595 -0.982 1.00 87.62 139 ARG A N 1
ATOM 1053 C CA . ARG A 1 139 ? -8.384 -13.498 0.100 1.00 87.62 139 ARG A CA 1
ATOM 1054 C C . ARG A 1 139 ? -8.124 -14.842 -0.556 1.00 87.62 139 ARG A C 1
ATOM 1056 O O . ARG A 1 139 ? -8.991 -15.330 -1.281 1.00 87.62 139 ARG A O 1
ATOM 1063 N N . ARG A 1 140 ? -6.947 -15.440 -0.367 1.00 66.88 140 ARG A N 1
ATOM 1064 C CA . ARG A 1 140 ? -6.736 -16.831 -0.786 1.00 66.88 140 ARG A CA 1
ATOM 1065 C C . ARG A 1 140 ? -7.754 -17.693 -0.042 1.00 66.88 140 ARG A C 1
ATOM 1067 O O . ARG A 1 140 ? -7.583 -18.003 1.132 1.00 66.88 140 ARG A O 1
ATOM 1074 N N . SER A 1 141 ? -8.846 -18.049 -0.708 1.00 43.00 141 SER A N 1
ATOM 1075 C CA . SER A 1 141 ? -9.835 -18.953 -0.153 1.00 43.00 141 SER A CA 1
ATOM 1076 C C . SER A 1 141 ? -9.307 -20.381 -0.307 1.00 43.00 141 SER A C 1
ATOM 1078 O O . SER A 1 141 ? -9.077 -20.887 -1.400 1.00 43.00 141 SER A O 1
ATOM 1080 N N . ARG A 1 142 ? -9.097 -21.032 0.838 1.00 43.34 142 ARG A N 1
ATOM 1081 C CA . ARG A 1 142 ? -9.175 -22.489 1.027 1.00 43.34 142 ARG A CA 1
ATOM 1082 C C . ARG A 1 142 ? -8.150 -23.436 0.388 1.00 43.34 142 ARG A C 1
ATOM 1084 O O . ARG A 1 142 ? -8.228 -24.616 0.707 1.00 43.34 142 ARG A O 1
ATOM 1091 N N . TRP A 1 143 ? -7.171 -22.988 -0.396 1.00 37.59 143 TRP A N 1
ATOM 1092 C CA . TRP A 1 143 ? -6.132 -23.907 -0.914 1.00 37.59 143 TRP A CA 1
ATOM 1093 C C . TRP A 1 143 ? -4.849 -23.956 -0.077 1.00 37.59 143 TRP A C 1
ATOM 1095 O O . TRP A 1 143 ? -4.077 -24.899 -0.215 1.00 37.59 143 TRP A O 1
ATOM 1105 N N . TRP A 1 144 ? -4.647 -22.977 0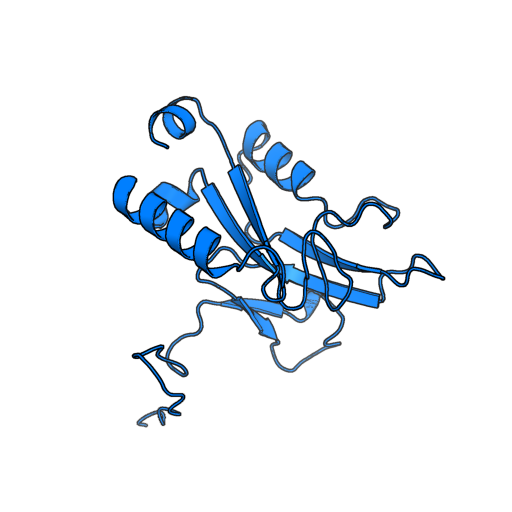.813 1.00 37.91 144 TRP A N 1
ATOM 1106 C CA . TRP A 1 144 ? -3.453 -22.853 1.651 1.00 37.91 144 TRP A CA 1
ATOM 1107 C C . TRP A 1 144 ? -3.863 -22.353 3.041 1.00 37.91 144 TRP A C 1
ATOM 1109 O O . TRP A 1 144 ? -4.074 -21.155 3.227 1.00 37.91 144 TRP A O 1
ATOM 1119 N N . ARG A 1 145 ? -4.043 -23.269 4.001 1.00 38.47 145 ARG A N 1
ATOM 1120 C CA . ARG A 1 145 ? -4.122 -22.913 5.425 1.00 38.47 145 ARG A CA 1
ATOM 1121 C C . ARG A 1 145 ? -2.707 -22.844 5.985 1.00 38.47 145 ARG A C 1
ATOM 1123 O O . ARG A 1 145 ? -1.894 -23.720 5.709 1.00 38.47 145 ARG A O 1
ATOM 1130 N N . GLN A 1 146 ? -2.426 -21.782 6.726 1.00 39.28 146 GLN A N 1
ATOM 1131 C CA . GLN A 1 146 ? -1.169 -21.595 7.431 1.00 39.28 146 GLN A CA 1
ATOM 1132 C C . GLN A 1 146 ? -1.323 -22.217 8.822 1.00 39.28 146 GLN A C 1
ATOM 1134 O O . GLN A 1 146 ? -1.607 -21.516 9.786 1.00 39.28 146 GLN A O 1
ATOM 1139 N N . ASP A 1 147 ? -1.173 -23.539 8.904 1.00 38.47 147 ASP A N 1
ATOM 1140 C CA . ASP A 1 147 ? -1.121 -24.256 10.178 1.00 38.47 147 ASP A CA 1
ATOM 1141 C C . ASP A 1 147 ? 0.349 -24.586 10.472 1.00 38.47 147 ASP A C 1
ATOM 1143 O O . ASP A 1 147 ? 0.897 -25.588 10.017 1.00 38.47 147 ASP A O 1
ATOM 1147 N N . GLY A 1 148 ? 1.010 -23.681 11.191 1.00 43.50 148 GLY A N 1
ATOM 1148 C CA . GLY A 1 148 ? 2.175 -23.971 12.029 1.00 43.50 148 GLY A CA 1
ATOM 1149 C C . GLY A 1 148 ? 3.516 -24.326 11.378 1.00 43.50 148 GLY A C 1
ATOM 1150 O O . GLY A 1 148 ? 4.513 -23.836 11.889 1.00 43.50 148 GLY A O 1
ATOM 1151 N N . ASN A 1 149 ? 3.613 -25.152 10.325 1.00 38.94 149 ASN A N 1
ATOM 1152 C CA . ASN A 1 149 ? 4.924 -25.499 9.739 1.00 38.94 149 ASN A CA 1
ATOM 1153 C C . ASN A 1 149 ? 4.933 -26.300 8.413 1.00 38.94 149 ASN A C 1
ATOM 1155 O O . ASN A 1 149 ? 5.946 -26.924 8.104 1.00 38.94 149 ASN A O 1
ATOM 1159 N N . SER A 1 150 ? 3.857 -26.373 7.615 1.00 35.62 150 SER A N 1
ATOM 1160 C CA . SER A 1 150 ? 3.931 -27.106 6.329 1.00 35.62 150 SER A CA 1
ATOM 1161 C C . SER A 1 150 ? 2.862 -26.734 5.293 1.00 35.62 150 SER A C 1
ATOM 1163 O O . SER A 1 150 ? 1.765 -26.289 5.625 1.00 35.62 150 SER A O 1
ATOM 1165 N N . TYR A 1 151 ? 3.205 -26.925 4.011 1.00 39.81 151 TYR A N 1
ATOM 1166 C CA . TYR A 1 151 ? 2.328 -26.731 2.853 1.00 39.81 151 TYR A CA 1
A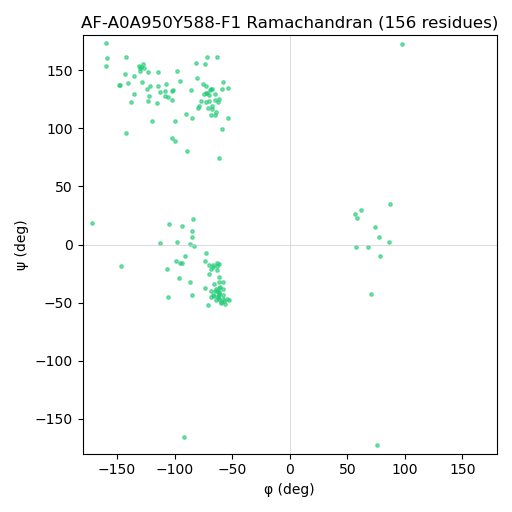TOM 1167 C C . TYR A 1 151 ? 1.589 -28.037 2.522 1.00 39.81 151 TYR A C 1
ATOM 1169 O O . TYR A 1 151 ? 2.211 -28.981 2.039 1.00 39.81 151 TYR A O 1
ATOM 1177 N N . ILE A 1 152 ? 0.265 -28.101 2.704 1.00 43.38 152 ILE A N 1
ATOM 1178 C CA . ILE A 1 152 ? -0.543 -29.255 2.264 1.00 43.38 152 ILE A CA 1
ATOM 1179 C C . ILE A 1 152 ? -1.656 -28.792 1.314 1.00 43.38 152 ILE A C 1
ATOM 1181 O O . ILE A 1 152 ? -2.491 -27.959 1.667 1.00 43.38 152 ILE A O 1
ATOM 1185 N N . ARG A 1 153 ? -1.685 -29.364 0.098 1.00 38.94 153 ARG A N 1
ATOM 1186 C CA . ARG A 1 153 ? -2.771 -29.205 -0.890 1.00 38.94 153 ARG A CA 1
ATOM 1187 C C . ARG A 1 153 ? -4.043 -29.896 -0.382 1.00 38.94 153 ARG A C 1
ATOM 1189 O O . ARG A 1 153 ? -4.112 -31.122 -0.369 1.00 38.94 153 ARG A O 1
ATOM 1196 N N . GLY A 1 154 ? -5.081 -29.137 -0.040 1.00 40.91 154 GLY A N 1
ATOM 1197 C CA . GLY A 1 154 ? -6.419 -29.700 0.180 1.00 40.91 154 GLY A CA 1
ATOM 1198 C C . GLY A 1 154 ? -7.113 -30.004 -1.152 1.00 40.91 154 GLY A C 1
ATOM 1199 O O . GLY A 1 154 ? -7.250 -29.105 -1.970 1.00 40.91 154 GLY A O 1
ATOM 1200 N N . ARG A 1 155 ? -7.551 -31.248 -1.399 1.00 40.22 155 ARG A N 1
ATOM 1201 C CA . ARG A 1 155 ? -8.418 -31.605 -2.545 1.00 40.22 155 ARG A CA 1
ATOM 1202 C C . ARG A 1 155 ? -9.841 -31.083 -2.313 1.00 40.22 155 ARG A C 1
ATOM 1204 O O . ARG A 1 155 ? -10.393 -31.286 -1.234 1.00 40.22 155 ARG A O 1
ATOM 1211 N N . ALA A 1 156 ? -10.457 -30.497 -3.341 1.00 38.22 156 ALA A N 1
ATOM 1212 C CA . ALA A 1 156 ? -11.898 -30.252 -3.355 1.00 38.22 156 ALA A CA 1
ATOM 1213 C C . ALA A 1 156 ? -12.645 -31.595 -3.284 1.00 38.22 156 ALA A C 1
ATOM 1215 O O . ALA A 1 156 ? -12.418 -32.476 -4.117 1.00 38.22 156 ALA A O 1
ATOM 1216 N N . ARG A 1 157 ? -13.509 -31.762 -2.277 1.00 42.31 157 ARG A N 1
ATOM 1217 C CA . ARG A 1 157 ? -14.542 -32.801 -2.315 1.00 42.31 157 ARG A CA 1
ATOM 1218 C C . ARG A 1 157 ? -15.619 -32.328 -3.291 1.00 42.31 157 ARG A C 1
ATOM 1220 O O . ARG A 1 157 ? -16.004 -31.161 -3.232 1.00 42.31 157 ARG A O 1
ATOM 1227 N N . ARG A 1 158 ? -15.963 -33.219 -4.221 1.00 45.19 158 ARG A N 1
ATOM 1228 C CA . ARG A 1 158 ? -17.064 -33.056 -5.173 1.00 45.19 158 ARG A CA 1
ATOM 1229 C C . ARG A 1 158 ? -18.390 -32.964 -4.436 1.00 45.19 158 ARG A C 1
ATOM 1231 O O . ARG A 1 158 ? -18.474 -33.589 -3.353 1.00 45.19 158 ARG A O 1
#

Radius of gyration: 16.78 Å; Cα contacts (8 Å, |Δi|>4): 290; chains: 1; bounding box: 36×48×40 Å

Foldseek 3Di:
DVVCVVVVAADEAEDECAAPPDHCVVVVVVLVVVQVVQVHDVRCLQHYFYWYFYLAYDVGQPGHWAAPHPLAVVNARHCVVQSVCCRPVVRHDQWTKTFDADPVVRDTQAIATTGTPPWGWDQPPDDDNRYRVRTDTDDPPDQADPDDDDGDGDDDDD

Mean predicted aligned error: 7.84 Å

Sequence (158 aa):
MSQFRGHGGKIIIWHGLADQLIFPQGTINYYQRVQAAMGGLARTDSFARLFLAPGAQHCASAAGPAPGTPYAYPATAMPLQDVVNWVERRQAPSSILAVKIDPQTNVVTESRILCPYPETAVFDGRGNPNLSTSYRCSRRSRWWRQDGNSYIRGRARR